Protein AF-A0A528N0N9-F1 (afdb_monomer_lite)

Structure (mmCIF, N/CA/C/O backbone):
data_AF-A0A528N0N9-F1
#
_entry.id   AF-A0A528N0N9-F1
#
loop_
_atom_site.group_PDB
_atom_site.id
_atom_site.type_symbol
_atom_site.label_atom_id
_atom_site.label_alt_id
_atom_site.label_comp_id
_atom_site.label_asym_id
_atom_site.label_entity_id
_atom_site.label_seq_id
_atom_site.pdbx_PDB_ins_code
_atom_site.Cartn_x
_atom_site.Cartn_y
_atom_site.Cartn_z
_atom_site.occupancy
_atom_site.B_iso_or_equiv
_atom_site.auth_seq_id
_atom_site.auth_co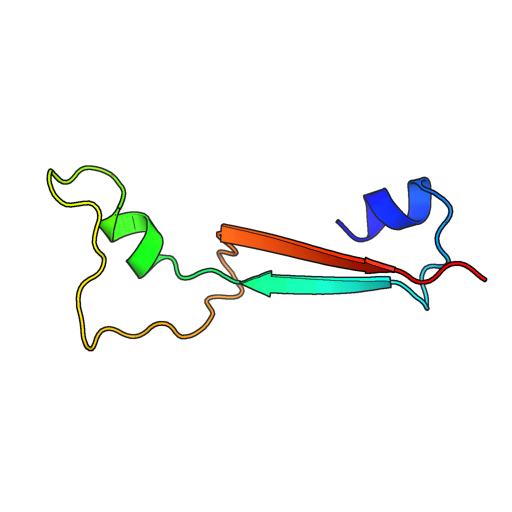mp_id
_atom_site.auth_asym_id
_atom_site.auth_atom_id
_atom_site.pdbx_PDB_model_num
ATOM 1 N N . LEU A 1 1 ? 1.894 -2.467 8.377 1.00 91.06 1 LEU A N 1
ATOM 2 C CA . LEU A 1 1 ? 0.806 -1.556 8.814 1.00 91.06 1 LEU A CA 1
ATOM 3 C C . LEU A 1 1 ? -0.112 -2.160 9.871 1.00 91.06 1 LEU A C 1
ATOM 5 O O . LEU A 1 1 ? -0.355 -1.468 10.846 1.00 91.06 1 LEU A O 1
ATOM 9 N N . LYS A 1 2 ? -0.584 -3.412 9.736 1.00 95.00 2 LYS A N 1
ATOM 10 C CA . LYS A 1 2 ? -1.497 -4.042 10.715 1.00 95.00 2 LYS A CA 1
ATOM 11 C C . LYS A 1 2 ? -1.052 -3.861 12.173 1.00 95.00 2 LYS A C 1
ATOM 13 O O . LYS A 1 2 ? -1.797 -3.315 12.972 1.00 95.00 2 LYS A O 1
ATOM 18 N N . GLN A 1 3 ? 0.194 -4.231 12.470 1.00 96.25 3 GLN A N 1
ATOM 19 C CA . GLN A 1 3 ? 0.760 -4.145 13.817 1.00 96.25 3 GLN A CA 1
ATOM 20 C C . GLN A 1 3 ? 0.760 -2.714 14.384 1.00 96.25 3 GLN A C 1
ATOM 22 O O . GLN A 1 3 ? 0.371 -2.509 15.525 1.00 96.25 3 GLN A O 1
ATOM 27 N N . VAL A 1 4 ? 1.094 -1.716 13.558 1.00 96.50 4 VAL A N 1
ATOM 28 C CA . VAL A 1 4 ? 1.065 -0.293 13.948 1.00 96.50 4 VAL A CA 1
ATOM 29 C C . VAL A 1 4 ? -0.350 0.146 14.342 1.00 96.50 4 VAL A C 1
ATOM 31 O O . VAL A 1 4 ? -0.522 0.911 15.284 1.00 96.50 4 VAL A O 1
ATOM 34 N N . MET A 1 5 ? -1.378 -0.351 13.647 1.00 96.44 5 MET A N 1
ATOM 35 C CA . MET A 1 5 ? -2.775 -0.034 13.971 1.00 96.44 5 MET A CA 1
ATOM 36 C C . MET A 1 5 ? -3.237 -0.729 15.258 1.00 96.44 5 MET A C 1
ATOM 38 O O . MET A 1 5 ? -3.949 -0.120 16.053 1.00 96.44 5 MET A O 1
ATOM 42 N N . VAL A 1 6 ? -2.799 -1.971 15.495 1.00 96.62 6 VAL A N 1
ATOM 43 C CA . VAL A 1 6 ? -3.060 -2.690 16.756 1.00 96.62 6 VAL A CA 1
ATOM 44 C C . VAL A 1 6 ? -2.432 -1.949 17.938 1.00 96.62 6 VAL A C 1
ATOM 46 O O . VAL A 1 6 ? -3.109 -1.686 18.927 1.00 96.62 6 VAL A O 1
ATOM 49 N N . GLU A 1 7 ? -1.170 -1.538 17.817 1.00 97.00 7 GLU A N 1
ATOM 50 C CA . GLU A 1 7 ? -0.475 -0.737 18.836 1.00 97.00 7 GLU A CA 1
ATOM 51 C C . GLU A 1 7 ? -1.130 0.639 19.043 1.00 97.00 7 GLU A C 1
ATOM 53 O O . GLU A 1 7 ? -1.120 1.172 20.150 1.00 97.00 7 GLU A O 1
ATOM 58 N N . GLY A 1 8 ? -1.776 1.179 18.005 1.00 94.50 8 GLY A N 1
ATOM 59 C CA . GLY A 1 8 ? -2.617 2.377 18.076 1.00 94.50 8 GLY A CA 1
ATOM 60 C C . GLY A 1 8 ? -3.981 2.179 18.755 1.00 94.50 8 GLY A C 1
ATOM 61 O O . GLY A 1 8 ? -4.731 3.146 18.887 1.00 94.50 8 GLY A O 1
ATOM 62 N N . GLY A 1 9 ? -4.318 0.960 19.189 1.00 95.44 9 GLY A N 1
ATOM 63 C CA . GLY A 1 9 ? -5.535 0.652 19.946 1.00 95.44 9 GLY A CA 1
ATOM 64 C C . GLY A 1 9 ? -6.752 0.262 19.102 1.00 95.44 9 GLY A C 1
ATOM 65 O O . GLY A 1 9 ? -7.863 0.211 19.632 1.00 95.44 9 GLY A O 1
ATOM 66 N N . PHE A 1 10 ? -6.581 -0.014 17.806 1.00 96.56 10 PHE A N 1
ATOM 67 C CA . PHE A 1 10 ? -7.665 -0.551 16.980 1.00 96.56 10 PHE A CA 1
ATOM 68 C C . PHE A 1 10 ? -7.803 -2.070 17.179 1.00 96.56 10 PHE A C 1
ATOM 70 O O . PHE A 1 10 ? -6.790 -2.773 17.230 1.00 96.56 10 PHE A O 1
ATOM 77 N N . PRO A 1 11 ? -9.034 -2.610 17.266 1.00 95.56 11 PRO A N 1
ATOM 78 C CA . PRO A 1 11 ? -9.231 -4.048 17.390 1.00 95.56 11 PRO A CA 1
ATOM 79 C C . PRO A 1 11 ? -8.746 -4.764 16.127 1.00 95.56 11 PRO A C 1
ATOM 81 O O . PRO A 1 11 ? -9.087 -4.371 15.012 1.00 95.56 11 PRO A O 1
ATOM 84 N N . GLU A 1 12 ? -7.972 -5.840 16.302 1.00 95.44 12 GLU A N 1
ATOM 85 C CA . GLU A 1 12 ? -7.318 -6.551 15.195 1.00 95.44 12 GLU A CA 1
ATOM 86 C C . GLU A 1 12 ? -8.304 -7.037 14.124 1.00 95.44 12 GLU A C 1
ATOM 88 O O . GLU A 1 12 ? -8.020 -6.953 12.929 1.00 95.44 12 GLU A O 1
ATOM 93 N N . SER A 1 13 ? -9.483 -7.496 14.549 1.00 95.62 13 SER A N 1
ATOM 94 C CA . SER A 1 13 ? -10.559 -7.959 13.668 1.00 95.62 13 SER A CA 1
ATOM 95 C C . SER A 1 13 ? -11.219 -6.849 12.844 1.00 95.62 13 SER A C 1
ATOM 97 O O . SER A 1 13 ? -11.943 -7.156 11.902 1.00 95.62 13 SER A O 1
ATOM 99 N N . ALA A 1 14 ? -10.982 -5.577 13.176 1.00 96.44 14 ALA A N 1
ATOM 100 C CA . ALA A 1 14 ? -11.512 -4.419 12.459 1.00 96.44 14 ALA A CA 1
ATOM 101 C C . ALA A 1 14 ? -10.447 -3.694 11.621 1.00 96.44 14 ALA A C 1
ATOM 103 O O . ALA A 1 14 ? -10.679 -2.553 11.215 1.00 96.44 14 ALA A O 1
ATOM 104 N N . ILE A 1 15 ? -9.280 -4.315 11.409 1.00 97.25 15 ILE A N 1
ATOM 105 C CA . ILE A 1 15 ? -8.200 -3.775 10.581 1.00 97.25 15 ILE A CA 1
ATOM 106 C C . ILE A 1 15 ? -8.126 -4.555 9.270 1.00 97.25 15 ILE A C 1
ATOM 108 O O . ILE A 1 15 ? -7.846 -5.754 9.255 1.00 97.25 15 ILE A O 1
ATOM 112 N N . GLU A 1 16 ? -8.266 -3.835 8.164 1.00 97.38 16 GLU A N 1
ATOM 113 C CA . GLU A 1 16 ? -8.067 -4.350 6.813 1.00 97.38 16 GLU A CA 1
ATOM 114 C C . GLU A 1 16 ? -6.853 -3.653 6.196 1.00 97.38 16 GLU A C 1
ATOM 116 O O . GLU A 1 16 ? -6.760 -2.423 6.209 1.00 97.38 16 GLU A O 1
ATOM 121 N N . VAL A 1 17 ? -5.899 -4.431 5.682 1.00 96.38 17 VAL A N 1
ATOM 122 C CA . VAL A 1 17 ? -4.667 -3.911 5.076 1.00 96.38 17 VAL A CA 1
ATOM 123 C C . VAL A 1 17 ? -4.679 -4.198 3.592 1.00 96.38 17 VAL A C 1
ATOM 125 O O . VAL A 1 17 ? -4.964 -5.314 3.167 1.00 96.38 17 VAL A O 1
ATOM 128 N N . PHE A 1 18 ? -4.298 -3.188 2.827 1.00 95.94 18 PHE A N 1
ATOM 129 C CA . PHE A 1 18 ? -4.225 -3.247 1.384 1.00 95.94 18 PHE A CA 1
ATOM 130 C C . PHE A 1 18 ? -2.855 -2.764 0.926 1.00 95.94 18 PHE A C 1
ATOM 132 O O . PHE A 1 18 ? -2.163 -1.997 1.607 1.00 95.94 18 PHE A O 1
ATOM 139 N N . GLY A 1 19 ? -2.467 -3.228 -0.250 1.00 95.00 19 GLY A N 1
ATOM 140 C CA . GLY A 1 19 ? -1.231 -2.837 -0.891 1.00 95.00 19 GLY A CA 1
ATOM 141 C C . GLY A 1 19 ? -1.442 -2.762 -2.385 1.00 95.00 19 GLY A C 1
ATOM 142 O O . GLY A 1 19 ? -2.140 -3.595 -2.965 1.00 95.00 19 GLY A O 1
ATOM 143 N N . TRP A 1 20 ? -0.827 -1.759 -2.994 1.00 95.06 20 TRP A N 1
ATOM 144 C CA . TRP A 1 20 ? -0.731 -1.665 -4.433 1.00 95.06 20 TRP A CA 1
ATOM 145 C C . TRP A 1 20 ? 0.691 -1.306 -4.844 1.00 95.06 20 TRP A C 1
ATOM 147 O O . TRP A 1 20 ? 1.329 -0.411 -4.281 1.00 95.06 20 TRP A O 1
ATOM 157 N N . GLY A 1 21 ? 1.195 -1.995 -5.852 1.00 92.69 21 GLY A N 1
ATOM 158 C CA . GLY A 1 21 ? 2.479 -1.716 -6.459 1.00 92.69 21 GLY A CA 1
ATOM 159 C C . GLY A 1 21 ? 2.612 -2.426 -7.787 1.00 92.69 21 GLY A C 1
ATOM 160 O O . GLY A 1 21 ? 1.875 -3.349 -8.099 1.00 92.69 21 GLY A O 1
ATOM 161 N N . ASN A 1 22 ? 3.562 -1.974 -8.592 1.00 92.38 22 ASN A N 1
ATOM 162 C CA . ASN A 1 22 ? 3.968 -2.690 -9.787 1.00 92.38 22 ASN A CA 1
ATOM 163 C C . ASN A 1 22 ? 5.463 -2.446 -9.977 1.00 92.38 22 ASN A C 1
ATOM 165 O O . ASN A 1 22 ? 5.898 -1.315 -10.235 1.00 92.38 22 ASN A O 1
ATOM 169 N N . ARG A 1 23 ? 6.275 -3.495 -9.812 1.00 90.56 23 ARG A N 1
ATOM 170 C CA . ARG A 1 23 ? 7.736 -3.372 -9.840 1.00 90.56 23 ARG A CA 1
ATOM 171 C C . ARG A 1 23 ? 8.250 -2.841 -11.178 1.00 90.56 23 ARG A C 1
ATOM 173 O O . ARG A 1 23 ? 9.230 -2.094 -11.199 1.00 90.56 23 ARG A O 1
ATOM 180 N N . ALA A 1 24 ? 7.607 -3.200 -12.290 1.00 88.75 24 ALA A N 1
ATOM 181 C CA . ALA A 1 24 ? 7.976 -2.703 -13.614 1.00 88.75 24 ALA A CA 1
ATOM 182 C C . ALA A 1 24 ? 7.682 -1.200 -13.750 1.00 88.75 24 ALA A C 1
ATOM 184 O O . ALA A 1 24 ? 8.534 -0.454 -14.244 1.00 88.75 24 ALA A O 1
ATOM 185 N N . CYS A 1 25 ? 6.539 -0.744 -13.228 1.00 88.00 25 CYS A N 1
ATOM 186 C CA . CYS A 1 25 ? 6.203 0.674 -13.127 1.00 88.00 25 CYS A CA 1
ATOM 187 C C . CYS A 1 25 ? 7.244 1.442 -12.305 1.00 88.00 25 CYS A C 1
ATOM 189 O O . CYS A 1 25 ? 7.759 2.461 -12.770 1.00 88.00 25 CYS A O 1
ATOM 191 N N . ALA A 1 26 ? 7.636 0.917 -11.140 1.00 87.38 26 ALA A N 1
ATOM 192 C CA . ALA A 1 26 ? 8.654 1.532 -10.288 1.00 87.38 26 ALA A CA 1
ATOM 193 C C . ALA A 1 26 ? 10.007 1.663 -11.000 1.00 87.38 26 ALA A C 1
ATOM 195 O O . ALA A 1 26 ? 10.592 2.744 -11.038 1.00 87.38 26 ALA A O 1
ATOM 196 N N . LYS A 1 27 ? 10.485 0.576 -11.620 1.00 87.06 27 LYS A N 1
ATOM 197 C CA . LYS A 1 27 ? 11.760 0.557 -12.352 1.00 87.06 27 LYS A CA 1
ATOM 198 C C . LYS A 1 27 ? 11.783 1.566 -13.495 1.00 87.06 27 LYS A C 1
ATOM 200 O O . LYS A 1 27 ? 12.791 2.233 -13.676 1.00 87.06 27 LYS A O 1
ATOM 205 N N . ALA A 1 28 ? 10.680 1.718 -14.228 1.00 84.25 28 ALA A N 1
ATOM 206 C CA . ALA A 1 28 ? 10.595 2.702 -15.307 1.00 84.25 28 ALA A CA 1
ATOM 207 C C . ALA A 1 28 ? 10.711 4.155 -14.812 1.00 84.25 28 ALA A C 1
ATOM 209 O O . ALA A 1 28 ? 11.148 5.020 -15.564 1.00 84.25 28 ALA A O 1
ATOM 210 N N . HIS A 1 29 ? 10.344 4.426 -13.555 1.00 80.94 29 HIS A N 1
ATOM 211 C CA . HIS A 1 29 ? 10.470 5.752 -12.945 1.00 80.94 29 HIS A CA 1
ATOM 212 C C . HIS A 1 29 ? 11.855 6.016 -12.335 1.00 80.94 29 HIS A C 1
ATOM 214 O O . HIS A 1 29 ? 12.187 7.171 -12.063 1.00 80.94 29 HIS A O 1
ATOM 220 N N . ILE A 1 30 ? 12.671 4.979 -12.122 1.00 80.94 30 ILE A N 1
ATOM 221 C CA . ILE A 1 30 ? 14.001 5.093 -11.517 1.00 80.94 30 ILE A CA 1
ATOM 222 C C . ILE A 1 30 ? 15.060 5.114 -12.629 1.00 80.94 30 ILE A C 1
ATOM 224 O O . ILE A 1 30 ? 15.320 4.102 -13.272 1.00 80.94 30 ILE A O 1
ATOM 228 N N . GLY A 1 31 ? 15.709 6.268 -12.828 1.00 73.25 31 GLY A N 1
ATOM 229 C CA . GLY A 1 31 ? 16.927 6.387 -13.647 1.00 73.25 31 GLY A CA 1
ATOM 230 C C . GLY A 1 31 ? 16.762 6.909 -15.082 1.00 73.25 31 GLY A C 1
ATOM 231 O O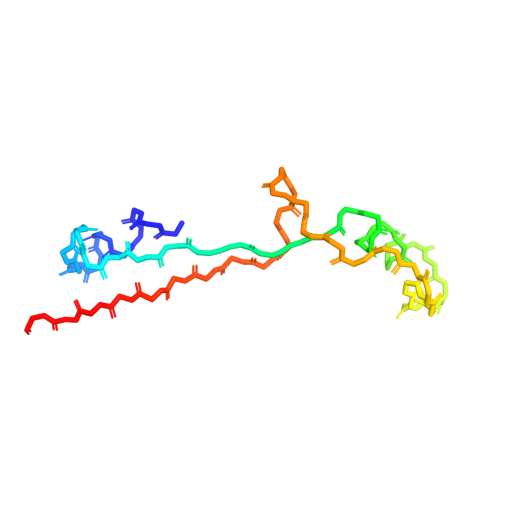 . GLY A 1 31 ? 17.755 6.980 -15.800 1.00 7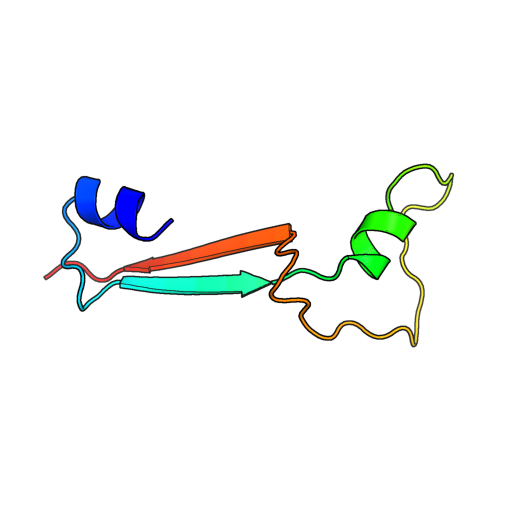3.25 31 GLY A O 1
ATOM 232 N N . GLY A 1 32 ? 15.558 7.302 -15.510 1.00 64.38 32 GLY A N 1
ATOM 233 C CA . GLY A 1 32 ? 15.311 7.869 -16.845 1.00 64.38 32 GLY A CA 1
ATOM 234 C C . GLY A 1 32 ? 14.952 9.366 -16.837 1.00 64.38 32 GLY A C 1
ATOM 235 O O . GLY A 1 32 ? 14.468 9.874 -15.825 1.00 64.38 32 GLY A O 1
ATOM 236 N N . PRO A 1 33 ? 15.123 10.084 -17.968 1.00 68.06 33 PRO A N 1
ATOM 237 C CA . PRO A 1 33 ? 14.710 11.486 -18.107 1.00 68.06 33 PRO A CA 1
ATOM 238 C C . PRO A 1 33 ? 13.181 11.667 -18.111 1.00 68.06 33 PRO A C 1
ATOM 240 O O . PRO A 1 33 ? 12.689 12.763 -17.854 1.00 68.06 33 PRO A O 1
ATOM 243 N N . VAL A 1 34 ? 12.423 10.598 -18.381 1.00 63.25 34 VAL A N 1
ATOM 244 C CA . VAL A 1 34 ? 10.957 10.598 -18.426 1.00 63.25 34 VAL A CA 1
ATOM 245 C C . VAL A 1 34 ? 10.416 9.742 -17.286 1.00 63.25 34 VAL A C 1
ATOM 247 O O . VAL A 1 34 ? 10.651 8.539 -17.231 1.00 63.25 34 VAL A O 1
ATOM 250 N N . ARG A 1 35 ? 9.647 10.365 -16.390 1.00 67.75 35 ARG A N 1
ATOM 251 C CA . ARG A 1 35 ? 8.929 9.702 -15.292 1.00 67.75 35 ARG A CA 1
ATOM 252 C C . ARG A 1 35 ? 7.563 9.219 -15.770 1.00 67.75 35 ARG A C 1
ATOM 254 O O . ARG A 1 35 ? 6.535 9.732 -15.340 1.00 67.75 35 ARG A O 1
ATOM 261 N N . ALA A 1 36 ? 7.557 8.305 -16.730 1.00 71.94 36 ALA A N 1
ATOM 262 C CA . ALA A 1 36 ? 6.323 7.716 -17.221 1.00 71.94 36 ALA A CA 1
ATOM 263 C C . ALA A 1 36 ? 6.547 6.243 -17.536 1.00 71.94 36 ALA A C 1
ATOM 265 O O . ALA A 1 36 ? 7.460 5.877 -18.272 1.00 71.94 36 ALA A O 1
ATOM 266 N N . TYR A 1 37 ? 5.669 5.396 -17.007 1.00 82.19 37 TYR A N 1
ATOM 267 C CA . TYR A 1 37 ? 5.675 3.975 -17.333 1.00 82.19 37 TYR A CA 1
ATOM 268 C C . TYR A 1 37 ? 5.236 3.718 -18.786 1.00 82.19 37 TYR A C 1
ATOM 270 O O . TYR A 1 37 ? 5.711 2.766 -19.399 1.00 82.19 37 TYR A O 1
ATOM 278 N N . GLY A 1 38 ? 4.421 4.614 -19.359 1.00 79.31 38 GLY A N 1
ATOM 279 C CA . GLY A 1 38 ? 3.895 4.538 -20.725 1.00 79.31 38 GLY A CA 1
ATOM 280 C C . GLY A 1 38 ? 2.446 4.046 -20.781 1.00 79.31 38 GLY A C 1
ATOM 281 O O . GLY A 1 38 ? 1.926 3.496 -19.813 1.00 79.31 38 GLY A O 1
ATOM 282 N N . LEU A 1 39 ? 1.783 4.269 -21.918 1.00 83.19 39 LEU A N 1
ATOM 283 C CA . LEU A 1 39 ? 0.426 3.776 -22.176 1.00 83.19 39 LEU A CA 1
ATOM 284 C C . LEU A 1 39 ? 0.460 2.286 -22.555 1.00 83.19 39 LEU A C 1
ATOM 286 O O . LEU A 1 39 ? 1.463 1.809 -23.085 1.00 83.19 39 LEU A O 1
ATOM 290 N N . TRP A 1 40 ? -0.646 1.572 -22.316 1.00 85.69 40 TRP A N 1
ATOM 291 C CA . TRP A 1 40 ? -0.859 0.166 -22.719 1.00 85.69 40 TRP A CA 1
ATOM 292 C C . TRP A 1 40 ? 0.036 -0.881 -22.044 1.00 85.69 40 TRP A C 1
ATOM 294 O O . TRP A 1 40 ? 0.041 -2.041 -22.450 1.00 85.69 40 TRP A O 1
ATOM 304 N N . ARG A 1 41 ? 0.790 -0.496 -21.012 1.00 87.56 41 ARG A N 1
ATOM 305 C CA . ARG A 1 41 ? 1.564 -1.436 -20.198 1.00 87.56 41 ARG A CA 1
ATOM 306 C C . ARG A 1 41 ? 0.731 -1.990 -19.051 1.00 87.56 41 ARG A C 1
ATOM 308 O O . ARG A 1 41 ? -0.187 -1.331 -18.573 1.00 87.56 41 ARG A O 1
ATOM 315 N N . ASP A 1 42 ? 1.093 -3.185 -18.601 1.00 88.75 42 ASP A N 1
ATOM 316 C CA . ASP A 1 42 ? 0.409 -3.862 -17.505 1.00 88.75 42 ASP A CA 1
ATOM 317 C C . ASP A 1 42 ? 0.582 -3.111 -16.175 1.00 88.75 42 ASP A C 1
ATOM 319 O O . ASP A 1 42 ? 1.707 -2.861 -15.731 1.00 88.75 42 ASP A O 1
ATOM 323 N N . LEU A 1 43 ? -0.552 -2.762 -15.568 1.00 89.50 43 LEU A N 1
ATOM 324 C CA . LEU A 1 43 ? -0.688 -2.075 -14.281 1.00 89.50 43 LEU A CA 1
ATOM 325 C C . LEU A 1 43 ? -1.266 -2.995 -13.195 1.00 89.50 43 LEU A C 1
ATOM 327 O O . LEU A 1 43 ? -1.685 -2.510 -12.141 1.00 89.50 43 LEU A O 1
ATOM 331 N N . SER A 1 44 ? -1.311 -4.305 -13.447 1.00 93.06 44 SER A N 1
ATOM 332 C CA . SER A 1 44 ? -1.714 -5.299 -12.455 1.00 93.06 44 SER A CA 1
ATOM 333 C C . SER A 1 44 ? -0.872 -5.168 -11.190 1.00 93.06 44 SER A C 1
ATOM 335 O O . SER A 1 44 ? 0.306 -4.790 -11.237 1.00 93.06 44 SER A O 1
ATOM 337 N N . ASN A 1 45 ? -1.511 -5.445 -10.057 1.00 94.19 45 ASN A N 1
ATOM 338 C CA . ASN A 1 45 ? -0.865 -5.363 -8.762 1.00 94.19 45 ASN A CA 1
ATOM 339 C C . ASN A 1 45 ? 0.201 -6.458 -8.623 1.00 94.19 45 ASN A C 1
ATOM 341 O O . ASN A 1 45 ? -0.068 -7.628 -8.879 1.00 94.19 45 ASN A O 1
ATOM 345 N N . ASP A 1 46 ? 1.385 -6.063 -8.183 1.00 93.88 46 ASP A N 1
ATOM 346 C CA . ASP A 1 46 ? 2.491 -6.929 -7.803 1.00 93.88 46 ASP A CA 1
ATOM 347 C C . ASP A 1 46 ? 2.538 -6.980 -6.271 1.00 93.88 46 ASP A C 1
ATOM 349 O O . ASP A 1 46 ? 3.080 -6.085 -5.616 1.00 93.88 46 ASP A O 1
ATOM 353 N N . GLU A 1 47 ? 1.908 -8.009 -5.697 1.00 89.38 47 GLU A N 1
ATOM 354 C CA . GLU A 1 47 ? 1.774 -8.166 -4.242 1.00 89.38 47 GLU A CA 1
ATOM 355 C C . GLU A 1 47 ? 3.120 -8.370 -3.531 1.00 89.38 47 GLU A C 1
ATOM 357 O O . GLU A 1 47 ? 3.236 -8.054 -2.346 1.00 89.38 47 G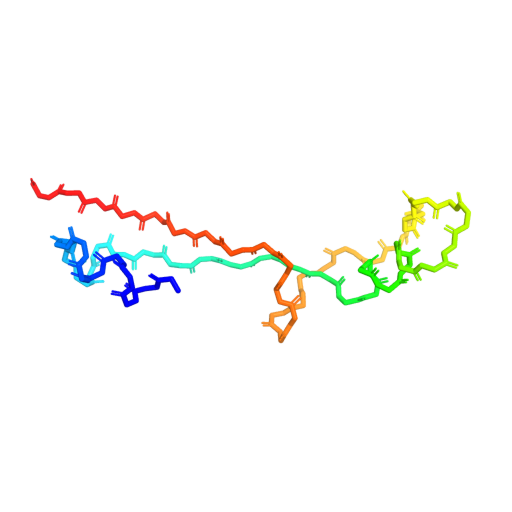LU A O 1
ATOM 362 N N . GLU A 1 48 ? 4.150 -8.849 -4.239 1.00 90.69 48 GLU A N 1
ATOM 363 C CA . GLU A 1 48 ? 5.495 -9.021 -3.680 1.00 90.69 48 GLU A CA 1
ATOM 364 C C . GLU A 1 48 ? 6.209 -7.665 -3.513 1.00 90.69 48 GLU A C 1
ATOM 366 O O . GLU A 1 48 ? 7.040 -7.503 -2.617 1.00 90.69 48 GLU A O 1
ATOM 371 N N . TYR A 1 49 ? 5.857 -6.662 -4.330 1.00 88.44 49 TYR A N 1
ATOM 372 C CA . TYR A 1 49 ? 6.492 -5.338 -4.336 1.00 88.44 49 TYR A CA 1
ATOM 373 C C . TYR A 1 49 ? 5.473 -4.191 -4.238 1.00 88.44 49 TYR A C 1
ATOM 375 O O . TYR A 1 49 ? 5.335 -3.398 -5.182 1.00 88.44 49 TYR A O 1
ATOM 383 N N . PRO A 1 50 ? 4.794 -4.027 -3.086 1.00 91.12 50 PRO A N 1
ATOM 384 C CA . PRO A 1 50 ? 3.866 -2.925 -2.896 1.00 91.12 50 PRO A CA 1
ATOM 385 C C . PRO A 1 50 ? 4.631 -1.597 -2.824 1.00 91.12 50 PRO A C 1
ATOM 387 O O . PRO A 1 50 ? 5.538 -1.417 -2.011 1.00 91.12 50 PRO A O 1
ATOM 390 N N . LEU A 1 51 ? 4.246 -0.641 -3.668 1.00 90.31 51 LEU A N 1
ATOM 391 C CA . LEU A 1 51 ? 4.798 0.719 -3.642 1.00 90.31 51 LEU A CA 1
ATOM 392 C C . LEU A 1 51 ? 4.055 1.606 -2.647 1.00 90.31 51 LEU A C 1
ATOM 394 O O . LEU A 1 51 ? 4.627 2.539 -2.090 1.00 90.31 51 LEU A O 1
ATOM 398 N N . MET A 1 52 ? 2.775 1.316 -2.440 1.00 92.75 52 MET A N 1
ATOM 399 C CA . MET A 1 52 ? 1.901 2.023 -1.525 1.00 92.75 52 MET A CA 1
ATOM 400 C C . MET A 1 52 ? 1.124 0.994 -0.712 1.00 92.75 52 MET A C 1
ATOM 402 O O . MET A 1 52 ? 0.554 0.049 -1.254 1.00 92.75 52 MET A O 1
ATOM 406 N N . VAL A 1 53 ? 1.134 1.171 0.604 1.00 95.19 53 VAL A N 1
ATOM 407 C CA . VAL A 1 53 ? 0.400 0.335 1.552 1.00 95.19 53 VAL A CA 1
ATOM 408 C C . VAL A 1 53 ? -0.497 1.230 2.386 1.00 95.19 53 VAL A C 1
ATOM 410 O O . VAL A 1 53 ? -0.083 2.310 2.810 1.00 95.19 53 VAL A O 1
ATOM 413 N N . TRP A 1 54 ? -1.722 0.784 2.633 1.00 96.62 54 TRP A N 1
ATOM 414 C CA . TRP A 1 54 ? -2.684 1.508 3.455 1.00 96.62 54 TRP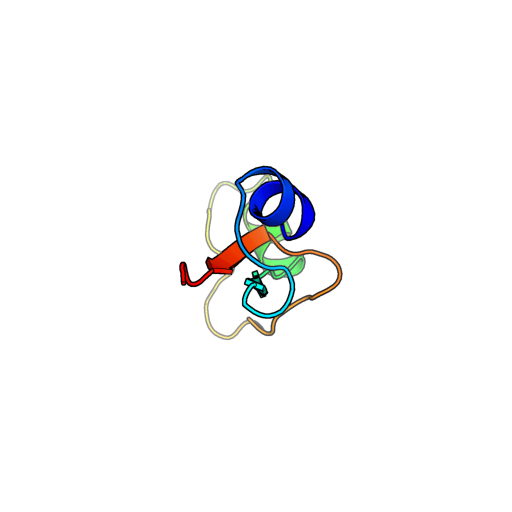 A CA 1
ATOM 415 C C . TRP A 1 54 ? -3.513 0.534 4.285 1.00 96.62 54 TRP A C 1
ATOM 417 O O . TRP A 1 54 ? -3.482 -0.680 4.080 1.00 96.62 54 TRP A O 1
ATOM 427 N N . ALA A 1 55 ? -4.226 1.069 5.269 1.00 97.06 55 ALA A N 1
ATOM 428 C CA . ALA A 1 55 ? -5.126 0.288 6.096 1.00 97.06 55 ALA A CA 1
ATOM 429 C C . ALA A 1 55 ? -6.408 1.072 6.364 1.00 97.06 55 ALA A C 1
ATOM 431 O O . ALA A 1 55 ? -6.361 2.285 6.576 1.00 97.06 55 ALA A O 1
ATOM 432 N N . PHE A 1 56 ? -7.533 0.366 6.390 1.00 96.62 56 PHE A N 1
ATOM 433 C CA . PHE A 1 56 ? -8.763 0.856 6.996 1.00 96.62 56 PHE A CA 1
ATOM 434 C C . PHE A 1 56 ? -8.893 0.230 8.380 1.00 96.62 56 PHE A C 1
ATOM 436 O O . PHE A 1 56 ? -8.659 -0.965 8.556 1.00 96.62 56 PHE A O 1
ATOM 443 N N . ALA A 1 57 ? -9.242 1.048 9.369 1.00 95.75 57 ALA A N 1
ATOM 444 C CA . ALA A 1 57 ? -9.495 0.595 10.725 1.00 95.75 57 ALA A CA 1
ATOM 445 C C . ALA A 1 57 ? -10.747 1.284 11.262 1.00 95.75 57 ALA A C 1
ATOM 447 O O . ALA A 1 57 ? -10.954 2.480 11.036 1.00 95.75 57 ALA A O 1
ATOM 448 N N . ARG A 1 58 ? -11.590 0.533 11.971 1.00 93.31 58 ARG A N 1
ATOM 449 C CA . ARG A 1 58 ? -12.797 1.069 12.606 1.00 93.31 58 ARG A CA 1
ATOM 450 C C . ARG A 1 58 ? -12.634 1.068 14.117 1.00 93.31 58 ARG A C 1
ATOM 452 O O . ARG A 1 58 ? -12.254 0.063 14.711 1.00 93.31 58 ARG A O 1
ATOM 459 N N . ARG A 1 59 ? -12.947 2.205 14.733 1.00 82.94 59 ARG A N 1
ATOM 460 C CA . ARG A 1 59 ? -13.065 2.310 16.185 1.00 82.94 59 ARG A CA 1
ATOM 461 C C . ARG A 1 59 ? -14.440 1.792 16.618 1.00 82.94 59 ARG A C 1
ATOM 463 O O . ARG A 1 59 ? -15.411 2.008 15.894 1.00 82.94 59 ARG A O 1
ATOM 470 N N . ALA A 1 60 ? -14.486 1.092 17.748 1.00 71.12 60 ALA A N 1
ATOM 471 C CA . ALA A 1 60 ? -15.736 0.715 18.405 1.00 71.12 60 ALA A CA 1
ATOM 472 C C . ALA A 1 60 ? -16.439 1.942 19.001 1.00 71.12 60 A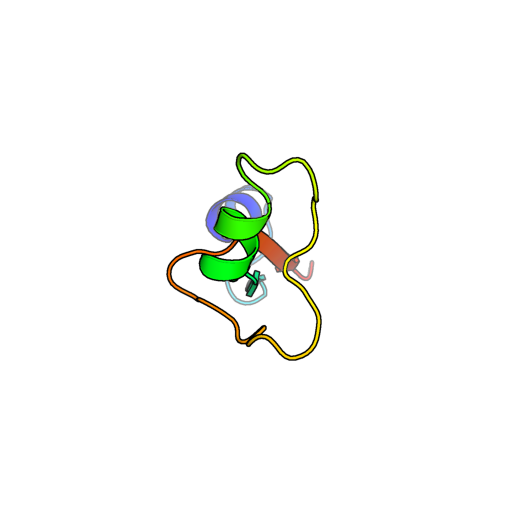LA A C 1
ATOM 474 O O . ALA A 1 60 ? -15.715 2.882 19.416 1.00 71.12 60 ALA A O 1
#

Foldseek 3Di:
DLVVVVVVVFDSVQKDKDFFDDVLLVVCCPDDPDNGSDPPDDRDGDPVDGPDMDMDTDDD

Radius of gyration: 15.83 Å; chains: 1; bounding box: 33×20×43 Å

Secondary structure (DSSP, 8-state):
-HHHHHHTT--GGGEEEEEE--HHHHHHHSSSS-----TT------TTS-SEEEEEE---

pLDDT: mean 89.09, std 8.9, range [63.25, 97.38]

Sequence (60 aa):
LKQVMVEGGFPESAIEVFGWGNRACAKAHIGGPVRAYGLWRDLSNDEEYPLMVWAFARRA